Protein AF-A0A327SVP7-F1 (afdb_monomer_lite)

pLDDT: mean 95.84, std 5.62, range [55.97, 98.81]

Organism: NCBI:txid188932

Foldseek 3Di:
DPPPDADAQALLLVQLLVCVVVVDDPVNVVVCVVVVVVVCVVVVHDSVVVNVVSVPHHQWDADPAEIEGAQAAAPDDPQRDSPDCCHRRHNPDDHAAPNHQYEYENDAPCAQDWDADPRNNYIYQRVPLQPFNWHWDFDADSNRHTDDIDTDTRDPVSNPD

Radius of gyration: 16.44 Å; chains: 1; bounding box: 41×34×42 Å

Secondary structure (DSSP, 8-state):
--TT--PPP-HHHHHHHHHHHHS--HHHIIIIIHHHHHHHHHTT--HHHHHHHHHT--SEEE-SSEEEESS--BS-SSTT-TT-TTSTTT--SPBPP-SSEEEE-SS---SSS-EEETTTTEEE----GGGTS-EEEEEE-TTS-EEEEEEEPPPGGGG--

InterPro domains:
  IPR004843 Calcineurin-like, phosphoesterase domain [PF00149] (4-119)
  IPR029052 Metallo-dependent phosphatase-like [G3DSA:3.60.21.10] (1-158)
  IPR029052 Metallo-dependent phosphatase-like [SSF56300] (5-140)

Sequence (161 aa):
MYENTIFLKGNHEAEMITYMLSGHNKYWTDQGGYQTLENFKSNQSDLNKAVGWLQDMPLTFGNKSIMVTHAGISATEAPFEESNFDGVLWNRLPLKNIDKIQIHGHTPLKARKPEFNEDSQSWNIDTGAAYGYGLTALRLSASGKLIEIVHIETDQRDLQL

Structure (mmCIF, N/CA/C/O backbone):
data_AF-A0A327SVP7-F1
#
_entry.id   AF-A0A327SVP7-F1
#
loop_
_atom_site.group_PDB
_atom_site.id
_atom_site.type_symbol
_atom_site.label_atom_id
_atom_site.label_alt_id
_atom_site.label_comp_id
_atom_site.label_asym_id
_atom_site.label_entity_id
_atom_site.label_seq_id
_atom_site.pdbx_PDB_ins_code
_atom_site.Cartn_x
_atom_site.Cartn_y
_atom_site.Cartn_z
_atom_site.occupancy
_atom_site.B_iso_or_equiv
_atom_site.auth_seq_id
_atom_site.auth_comp_id
_atom_site.auth_asym_id
_atom_site.auth_atom_id
_atom_site.pdbx_PDB_model_num
ATOM 1 N N . MET A 1 1 ? -1.126 -20.084 -6.160 1.00 55.97 1 MET A N 1
ATOM 2 C CA . MET A 1 1 ? -1.931 -19.178 -5.317 1.00 55.97 1 MET A CA 1
ATOM 3 C C . MET A 1 1 ? -1.781 -19.640 -3.886 1.00 55.97 1 MET A C 1
ATOM 5 O O . MET A 1 1 ? -1.866 -20.840 -3.658 1.00 55.97 1 MET A O 1
ATOM 9 N N . TYR A 1 2 ? -1.489 -18.731 -2.961 1.00 71.50 2 TYR A N 1
ATOM 10 C CA . TYR A 1 2 ? -1.448 -19.061 -1.540 1.00 71.50 2 TYR A CA 1
ATOM 11 C C . TYR A 1 2 ? -2.886 -19.043 -1.022 1.00 71.50 2 TYR A C 1
ATOM 13 O O . TYR A 1 2 ? -3.565 -18.021 -1.148 1.00 71.50 2 TYR A O 1
ATOM 21 N N . GLU A 1 3 ? -3.376 -20.175 -0.512 1.00 82.44 3 GLU A N 1
ATOM 22 C CA . GLU A 1 3 ? -4.706 -20.235 0.099 1.00 82.44 3 GLU A CA 1
ATOM 23 C C . GLU A 1 3 ? -4.809 -19.151 1.182 1.00 82.44 3 GLU A C 1
ATOM 25 O O . GLU A 1 3 ? -3.893 -18.971 1.984 1.00 82.44 3 GLU A O 1
ATOM 30 N N . ASN A 1 4 ? -5.911 -18.397 1.183 1.00 90.00 4 ASN A N 1
ATOM 31 C CA . ASN A 1 4 ? -6.173 -17.301 2.127 1.00 90.00 4 ASN A CA 1
ATOM 32 C C . ASN A 1 4 ? -5.255 -16.068 2.008 1.00 90.00 4 ASN A C 1
ATOM 34 O O . ASN A 1 4 ? -5.128 -15.313 2.969 1.00 90.00 4 ASN A O 1
ATOM 38 N N . THR A 1 5 ? -4.645 -15.826 0.843 1.00 94.75 5 THR A N 1
ATOM 39 C CA . THR A 1 5 ? -3.871 -14.600 0.583 1.00 94.75 5 THR A CA 1
ATOM 40 C C . THR A 1 5 ? -4.461 -13.808 -0.577 1.00 94.75 5 THR A C 1
ATOM 42 O O . THR A 1 5 ? -4.724 -14.364 -1.642 1.00 94.75 5 THR A O 1
ATOM 45 N N . ILE A 1 6 ? -4.618 -12.498 -0.383 1.00 95.62 6 ILE A N 1
ATOM 46 C CA . ILE A 1 6 ? -5.002 -11.547 -1.428 1.00 95.62 6 ILE A CA 1
ATOM 47 C C . ILE A 1 6 ? -3.878 -10.526 -1.575 1.00 95.62 6 ILE A C 1
ATOM 49 O O . ILE A 1 6 ? -3.459 -9.921 -0.591 1.00 95.62 6 ILE A O 1
ATOM 53 N N . PHE A 1 7 ? -3.408 -10.338 -2.806 1.00 97.38 7 PHE A N 1
ATOM 54 C CA . PHE A 1 7 ? -2.456 -9.291 -3.163 1.00 97.38 7 PHE A CA 1
ATOM 55 C C . PHE A 1 7 ? -3.243 -8.145 -3.795 1.00 97.38 7 PHE A C 1
ATOM 57 O O . PHE A 1 7 ? -4.013 -8.384 -4.724 1.00 97.38 7 PHE A O 1
ATOM 64 N N . LEU A 1 8 ? -3.074 -6.924 -3.290 1.00 98.19 8 LEU A N 1
ATOM 65 C CA . LEU A 1 8 ? -3.722 -5.742 -3.858 1.00 98.19 8 LEU A CA 1
ATOM 66 C C . LEU A 1 8 ? -2.809 -5.065 -4.867 1.00 98.19 8 LEU A C 1
ATOM 68 O O . LEU A 1 8 ? -1.610 -4.950 -4.622 1.00 98.19 8 LEU A O 1
ATOM 72 N N . LYS A 1 9 ? -3.383 -4.605 -5.979 1.00 98.50 9 LYS A N 1
ATOM 73 C CA . LYS A 1 9 ? -2.668 -3.801 -6.972 1.00 98.50 9 LYS A CA 1
ATOM 74 C C . LYS A 1 9 ? -2.292 -2.454 -6.350 1.00 98.50 9 LYS A C 1
ATOM 76 O O . LYS A 1 9 ? -3.170 -1.746 -5.855 1.00 98.50 9 LYS A O 1
ATOM 81 N N . GLY A 1 10 ? -1.004 -2.115 -6.368 1.00 98.44 10 GLY A N 1
ATOM 82 C CA . GLY A 1 10 ? -0.495 -0.791 -6.032 1.00 98.44 10 GLY A CA 1
ATOM 83 C C . GLY A 1 10 ? -0.190 0.040 -7.277 1.00 98.44 10 GLY A C 1
ATOM 84 O O . GLY A 1 10 ? -0.317 -0.421 -8.415 1.00 98.44 10 GLY A O 1
ATOM 85 N N . ASN A 1 11 ? 0.223 1.294 -7.075 1.00 98.38 11 ASN A N 1
ATOM 86 C CA . ASN A 1 11 ? 0.602 2.160 -8.192 1.00 98.38 11 ASN A CA 1
ATOM 87 C C . ASN A 1 11 ? 1.825 1.638 -8.959 1.00 98.38 11 ASN A C 1
ATOM 89 O O . ASN A 1 11 ? 1.848 1.749 -10.178 1.00 98.38 11 ASN A O 1
ATOM 93 N N . HIS A 1 12 ? 2.807 1.030 -8.285 1.00 97.75 12 HIS A N 1
ATOM 94 C CA . HIS A 1 12 ? 3.993 0.489 -8.958 1.00 97.75 12 HIS A CA 1
ATOM 95 C C . HIS A 1 12 ? 3.648 -0.686 -9.885 1.00 97.75 12 HIS A C 1
ATOM 97 O O . HIS A 1 12 ? 4.214 -0.784 -10.975 1.00 97.75 12 HIS A O 1
ATOM 103 N N . GLU A 1 13 ? 2.683 -1.535 -9.514 1.00 98.12 13 GLU A N 1
ATOM 104 C CA . GLU A 1 13 ? 2.161 -2.584 -10.396 1.00 98.12 13 GLU A CA 1
ATOM 105 C C . GLU A 1 13 ? 1.422 -1.984 -11.600 1.00 98.12 13 GLU A C 1
ATOM 107 O O . GLU A 1 13 ? 1.664 -2.394 -12.736 1.00 98.12 13 GLU A O 1
ATOM 112 N N . ALA A 1 14 ? 0.561 -0.984 -11.382 1.00 98.00 14 ALA A N 1
ATOM 113 C CA . ALA A 1 14 ? -0.155 -0.295 -12.461 1.00 98.00 14 ALA A CA 1
ATOM 114 C C . ALA A 1 14 ? 0.806 0.395 -13.451 1.00 98.00 14 ALA A C 1
ATOM 116 O O . ALA A 1 14 ? 0.635 0.333 -14.675 1.00 98.00 14 ALA A O 1
ATOM 117 N N . GLU A 1 15 ? 1.866 1.009 -12.932 1.00 97.75 15 GLU A N 1
ATOM 118 C CA . GLU A 1 15 ? 2.923 1.628 -13.722 1.00 97.75 15 GLU A CA 1
ATOM 119 C C . GLU A 1 15 ? 3.743 0.613 -14.521 1.00 97.75 15 GLU A C 1
ATOM 121 O O . GLU A 1 15 ? 4.018 0.859 -15.699 1.00 97.75 15 GLU A O 1
ATOM 126 N N . MET A 1 16 ? 4.082 -0.531 -13.918 1.00 97.69 16 MET A N 1
ATOM 127 C CA . MET A 1 16 ? 4.764 -1.641 -14.587 1.00 97.69 16 MET A CA 1
ATOM 128 C C . MET A 1 16 ? 3.922 -2.205 -15.734 1.00 97.69 16 MET A C 1
ATOM 130 O O . MET A 1 16 ? 4.436 -2.400 -16.835 1.00 97.69 16 MET A O 1
ATOM 134 N N . ILE A 1 17 ? 2.622 -2.428 -15.511 1.00 97.44 17 ILE A N 1
ATOM 135 C CA . ILE A 1 17 ? 1.684 -2.860 -16.558 1.00 97.44 17 ILE A CA 1
ATOM 136 C C . ILE A 1 17 ? 1.692 -1.844 -17.706 1.00 97.44 17 ILE A C 1
ATOM 138 O O . ILE A 1 17 ? 1.842 -2.217 -18.869 1.00 97.44 17 ILE A O 1
ATOM 142 N N . THR A 1 18 ? 1.601 -0.552 -17.383 1.00 96.81 18 THR A N 1
ATOM 143 C CA . THR A 1 18 ? 1.630 0.526 -18.381 1.00 96.81 18 THR A CA 1
ATOM 144 C C . THR A 1 18 ? 2.934 0.524 -19.175 1.00 96.81 18 THR A C 1
ATOM 146 O O . THR A 1 18 ? 2.897 0.595 -20.405 1.00 96.81 18 THR A O 1
ATOM 149 N N . TYR A 1 19 ? 4.084 0.401 -18.504 1.00 97.25 19 TYR A N 1
ATOM 150 C CA . TYR A 1 19 ? 5.393 0.308 -19.151 1.00 97.25 19 TYR A CA 1
ATOM 151 C C . TYR A 1 19 ? 5.444 -0.863 -20.137 1.00 97.25 19 TYR A C 1
ATOM 153 O O . TYR A 1 19 ? 5.876 -0.698 -21.274 1.00 97.25 19 TYR A O 1
ATOM 161 N N . MET A 1 20 ? 4.953 -2.030 -19.724 1.00 95.62 20 MET A N 1
ATOM 162 C CA . MET A 1 20 ? 4.999 -3.251 -20.527 1.00 95.62 20 MET A CA 1
ATOM 163 C C . MET A 1 20 ? 4.061 -3.217 -21.737 1.00 95.62 20 MET A C 1
ATOM 165 O O . MET A 1 20 ? 4.383 -3.801 -22.768 1.00 95.62 20 MET A O 1
ATOM 169 N N . LEU A 1 21 ? 2.933 -2.508 -21.646 1.00 93.81 21 LEU A N 1
ATOM 170 C CA . LEU A 1 21 ? 1.991 -2.350 -22.760 1.00 93.81 21 LEU A CA 1
ATOM 171 C C . LEU A 1 21 ? 2.398 -1.247 -23.745 1.00 93.81 21 LEU A C 1
ATOM 173 O O . LEU A 1 21 ? 2.183 -1.385 -24.947 1.00 93.81 21 LEU A O 1
ATOM 177 N N . SER A 1 22 ? 2.957 -0.143 -23.247 1.00 94.12 22 SER A N 1
ATOM 178 C CA . SER A 1 22 ? 3.267 1.048 -24.055 1.00 94.12 22 SER A CA 1
ATOM 179 C C . SER A 1 22 ? 4.732 1.146 -24.490 1.00 94.12 22 SER A C 1
ATOM 181 O O . SER A 1 22 ? 5.061 1.942 -25.367 1.00 94.12 22 SER A O 1
ATOM 183 N N . GLY A 1 23 ? 5.622 0.370 -23.868 1.00 92.88 23 GLY A N 1
ATOM 184 C CA . GLY A 1 23 ? 7.072 0.453 -24.045 1.00 92.88 23 GLY A CA 1
ATOM 185 C C . GLY A 1 23 ? 7.732 1.640 -23.332 1.00 92.88 23 GLY A C 1
ATOM 186 O O . GLY A 1 23 ? 8.951 1.791 -23.423 1.00 92.88 23 GLY A O 1
ATOM 187 N N . HIS A 1 24 ? 6.970 2.495 -22.635 1.00 92.00 24 HIS A N 1
ATOM 188 C CA . HIS A 1 24 ? 7.518 3.658 -21.940 1.00 92.00 24 HIS A CA 1
ATOM 189 C C . HIS A 1 24 ? 6.689 4.087 -20.722 1.00 92.00 24 HIS A C 1
ATOM 191 O O . HIS A 1 24 ? 5.496 4.344 -20.813 1.00 92.00 24 HIS A O 1
ATOM 197 N N . ASN A 1 25 ? 7.360 4.278 -19.587 1.00 93.94 25 ASN A N 1
ATOM 198 C CA . ASN A 1 25 ? 6.826 4.978 -18.422 1.00 93.94 25 ASN A CA 1
ATOM 199 C C . ASN A 1 25 ? 8.004 5.524 -17.607 1.00 93.94 25 ASN A C 1
ATOM 201 O O . ASN A 1 25 ? 8.654 4.778 -16.873 1.00 93.94 25 ASN A O 1
ATOM 205 N N . LYS A 1 26 ? 8.306 6.818 -17.767 1.00 92.69 26 LYS A N 1
ATOM 206 C CA . LYS A 1 26 ? 9.460 7.431 -17.100 1.00 92.69 26 LYS A CA 1
ATOM 207 C C . LYS A 1 26 ? 9.333 7.408 -15.572 1.00 92.69 26 LYS A C 1
ATOM 209 O O . LYS A 1 26 ? 10.321 7.123 -14.898 1.00 92.69 26 LYS A O 1
ATOM 214 N N . TYR A 1 27 ? 8.136 7.674 -15.044 1.00 92.06 27 TYR A N 1
ATOM 215 C CA . TYR A 1 27 ? 7.883 7.684 -13.600 1.00 92.06 27 TYR A CA 1
ATOM 216 C C . TYR A 1 27 ? 8.230 6.338 -12.976 1.00 92.06 27 TYR A C 1
ATOM 218 O O . TYR A 1 27 ? 8.998 6.287 -12.018 1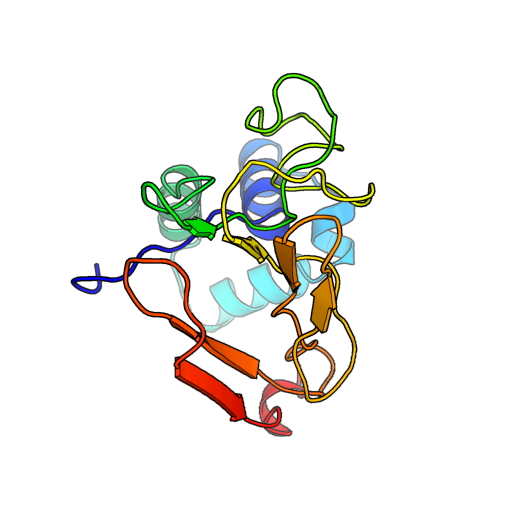.00 92.06 27 TYR A O 1
ATOM 226 N N . TRP A 1 28 ? 7.780 5.255 -13.608 1.00 96.50 28 TRP A N 1
ATOM 227 C CA . TRP A 1 28 ? 8.097 3.905 -13.168 1.00 96.50 28 TRP A CA 1
ATOM 228 C C . TRP A 1 28 ? 9.599 3.624 -13.168 1.00 96.50 28 TRP A C 1
ATOM 230 O O . TRP A 1 28 ? 10.165 3.139 -12.187 1.00 96.50 28 TRP A O 1
ATOM 240 N N . THR A 1 29 ? 10.275 3.947 -14.275 1.00 94.69 29 THR A N 1
ATOM 241 C CA . THR A 1 29 ? 11.706 3.663 -14.416 1.00 94.69 29 THR A CA 1
ATOM 242 C C . THR A 1 29 ? 12.561 4.450 -13.425 1.00 94.69 29 THR A C 1
ATOM 244 O O . THR A 1 29 ? 13.530 3.899 -12.907 1.00 94.69 29 THR A O 1
ATOM 247 N N . ASP A 1 30 ? 12.179 5.695 -13.119 1.00 93.06 30 ASP A N 1
ATOM 248 C CA . ASP A 1 30 ? 12.860 6.538 -12.128 1.00 93.06 30 ASP A CA 1
ATOM 249 C C . ASP A 1 30 ? 12.645 6.032 -10.687 1.00 93.06 30 ASP A C 1
ATOM 251 O O . ASP A 1 30 ? 13.446 6.330 -9.804 1.00 93.06 30 ASP A O 1
ATOM 255 N N . GLN A 1 31 ? 11.580 5.263 -10.439 1.00 91.81 31 GLN A N 1
ATOM 256 C CA . GLN A 1 31 ? 11.204 4.745 -9.119 1.00 91.81 31 GLN A CA 1
ATOM 257 C C . GLN A 1 31 ? 11.518 3.248 -8.946 1.00 91.81 31 GLN A C 1
ATOM 259 O O . GLN A 1 31 ? 10.792 2.520 -8.273 1.00 91.81 31 GLN A O 1
ATOM 264 N N . GLY A 1 32 ? 12.610 2.772 -9.550 1.00 92.75 32 GLY A N 1
ATOM 265 C CA . GLY A 1 32 ? 13.087 1.391 -9.385 1.00 92.75 32 GLY A CA 1
ATOM 266 C C . GLY A 1 32 ? 12.616 0.405 -10.459 1.00 92.75 32 GLY A C 1
ATOM 267 O O . GLY A 1 32 ? 12.929 -0.786 -10.382 1.00 92.75 32 GLY A O 1
ATOM 268 N N . GLY A 1 33 ? 11.925 0.872 -11.504 1.00 95.62 33 GLY A N 1
ATOM 269 C CA . GLY A 1 33 ? 11.514 0.028 -12.629 1.00 95.62 33 GLY A CA 1
ATOM 270 C C . GLY A 1 33 ? 12.693 -0.645 -13.346 1.00 95.62 33 GLY A C 1
ATOM 271 O O . GLY A 1 33 ? 12.626 -1.835 -13.644 1.00 95.62 33 GLY A O 1
ATOM 272 N N . TYR A 1 34 ? 13.818 0.056 -13.551 1.00 94.94 34 TYR A N 1
ATOM 273 C CA . TYR A 1 34 ? 15.009 -0.555 -14.169 1.00 94.94 34 TYR A CA 1
ATOM 274 C C . TYR A 1 34 ? 15.590 -1.698 -13.335 1.00 94.94 34 TYR A C 1
ATOM 276 O O . TYR A 1 34 ? 15.887 -2.759 -13.880 1.00 94.94 34 TYR A O 1
ATOM 284 N N . GLN A 1 35 ? 15.681 -1.509 -12.017 1.00 93.75 35 GLN A N 1
ATOM 285 C CA . GLN A 1 35 ? 16.135 -2.550 -11.099 1.00 93.75 35 GLN A CA 1
ATOM 286 C C . GLN A 1 35 ? 15.188 -3.755 -11.117 1.00 93.75 35 GLN A C 1
ATOM 288 O O . GLN A 1 35 ? 15.629 -4.901 -11.120 1.00 93.75 35 GLN A O 1
ATOM 293 N N . THR A 1 36 ? 13.878 -3.507 -11.199 1.00 95.50 36 THR A N 1
ATOM 294 C CA . THR A 1 36 ? 12.876 -4.569 -11.349 1.00 95.50 36 THR A CA 1
ATOM 295 C C . THR A 1 36 ? 13.147 -5.391 -12.611 1.00 95.50 36 THR A C 1
ATOM 297 O O . THR A 1 36 ? 13.252 -6.613 -12.532 1.00 95.50 36 THR A O 1
ATOM 300 N N . LEU A 1 37 ? 13.341 -4.744 -13.766 1.00 95.38 37 LEU A N 1
ATOM 301 C CA . LEU A 1 37 ? 13.649 -5.432 -15.027 1.00 95.38 37 LEU A CA 1
ATOM 302 C C . LEU A 1 37 ? 14.956 -6.236 -14.957 1.00 95.38 37 LEU A C 1
ATOM 304 O O . LEU A 1 37 ? 15.009 -7.373 -15.433 1.00 95.38 37 LEU A O 1
ATOM 308 N N . GLU A 1 38 ? 15.999 -5.668 -14.353 1.00 95.25 38 GLU A N 1
ATOM 309 C CA . GLU A 1 38 ? 17.273 -6.354 -14.146 1.00 95.25 38 GLU A CA 1
ATOM 310 C C . GLU A 1 38 ? 17.105 -7.595 -13.264 1.00 95.25 38 GLU A C 1
ATOM 312 O O . GLU A 1 38 ? 17.574 -8.673 -13.630 1.00 95.25 38 GLU A O 1
ATOM 317 N N . ASN A 1 39 ? 16.348 -7.492 -12.170 1.00 94.12 39 ASN A N 1
ATOM 318 C CA . ASN A 1 39 ? 16.053 -8.618 -11.289 1.00 94.12 39 ASN A CA 1
ATOM 319 C C . ASN A 1 39 ? 15.287 -9.734 -12.009 1.00 94.12 39 ASN A C 1
ATOM 321 O O . ASN A 1 39 ? 15.618 -10.907 -11.832 1.00 94.12 39 ASN A O 1
ATOM 325 N N . PHE A 1 40 ? 14.305 -9.406 -12.854 1.00 96.31 40 PHE A N 1
ATOM 326 C CA . PHE A 1 40 ? 13.619 -10.407 -13.678 1.00 96.31 40 PHE A CA 1
ATOM 327 C C . PHE A 1 40 ? 14.591 -11.130 -14.615 1.00 96.31 40 PHE A C 1
ATOM 329 O O . PHE A 1 40 ? 14.570 -12.360 -14.695 1.00 96.31 40 PHE A O 1
ATOM 336 N N . LYS A 1 41 ? 15.478 -10.381 -15.279 1.00 96.00 41 LYS A N 1
ATOM 337 C CA . LYS A 1 41 ? 16.489 -10.937 -16.184 1.00 96.00 41 LYS A CA 1
ATOM 338 C C . LYS A 1 41 ? 17.478 -11.844 -15.447 1.00 96.00 41 LYS A C 1
ATOM 340 O O . LYS A 1 41 ? 17.698 -12.972 -15.882 1.00 96.00 41 LYS A O 1
ATOM 345 N N . SER A 1 42 ? 18.049 -11.374 -14.340 1.00 96.06 42 SER A N 1
ATOM 346 C CA . SER A 1 42 ? 19.054 -12.102 -13.554 1.00 96.06 42 SER A CA 1
ATOM 347 C C . SER A 1 42 ? 18.493 -13.384 -12.938 1.00 96.06 42 SER A C 1
ATOM 349 O O . SER A 1 42 ? 19.184 -14.400 -12.902 1.00 96.06 42 SER A O 1
ATOM 351 N N . ASN A 1 43 ? 17.221 -13.370 -12.529 1.00 95.94 43 ASN A N 1
ATOM 352 C CA . ASN A 1 43 ? 16.531 -14.548 -11.998 1.00 95.94 43 ASN A CA 1
ATOM 353 C C . ASN A 1 43 ? 15.897 -15.443 -13.078 1.00 95.94 43 ASN A C 1
ATOM 355 O O . ASN A 1 43 ? 15.303 -16.462 -12.738 1.00 95.94 43 ASN A O 1
ATOM 359 N N . GLN A 1 44 ? 16.013 -15.089 -14.366 1.00 96.44 44 GLN A N 1
ATOM 360 C CA . GLN A 1 44 ? 15.370 -15.799 -15.485 1.00 96.44 44 GLN A CA 1
ATOM 361 C C . GLN A 1 44 ? 13.849 -15.964 -15.291 1.00 96.44 44 GLN A C 1
ATOM 363 O O . GLN A 1 44 ? 13.250 -16.966 -15.685 1.00 96.44 44 GLN A O 1
ATOM 368 N N . SER A 1 45 ? 13.222 -14.965 -14.669 1.00 96.06 45 SER A N 1
ATOM 369 C CA . SER A 1 45 ? 11.790 -14.938 -14.384 1.00 96.06 45 SER A CA 1
ATOM 370 C C . SER A 1 45 ? 10.997 -14.461 -15.601 1.00 96.06 45 SER A C 1
ATOM 372 O O . SER A 1 45 ? 11.405 -13.538 -16.307 1.00 96.06 45 SER A O 1
ATOM 374 N N . ASP A 1 46 ? 9.823 -15.052 -15.827 1.00 96.06 46 ASP A N 1
ATOM 375 C CA . ASP A 1 46 ? 8.933 -14.661 -16.925 1.00 96.06 46 ASP A CA 1
ATOM 376 C C . ASP A 1 46 ? 8.186 -13.362 -16.590 1.00 96.06 46 ASP A C 1
ATOM 378 O O . ASP A 1 46 ? 7.209 -13.343 -15.833 1.00 96.06 46 ASP A O 1
ATOM 382 N N . LEU A 1 47 ? 8.669 -12.271 -17.180 1.00 94.88 47 LEU A N 1
ATOM 383 C CA . LEU A 1 47 ? 8.116 -10.934 -17.014 1.00 94.88 47 LEU A CA 1
ATOM 384 C C . LEU A 1 47 ? 6.676 -10.823 -17.537 1.00 94.88 47 LEU A C 1
ATOM 386 O O . LEU A 1 47 ? 5.843 -10.198 -16.887 1.00 94.88 47 LEU A O 1
ATOM 390 N N . ASN A 1 48 ? 6.350 -11.460 -18.665 1.00 94.88 48 ASN A N 1
ATOM 391 C CA . ASN A 1 48 ? 5.006 -11.392 -19.247 1.00 94.88 48 ASN A CA 1
ATOM 392 C C . ASN A 1 48 ? 3.995 -12.141 -18.379 1.00 94.88 48 ASN A C 1
ATOM 394 O O . ASN A 1 48 ? 2.887 -11.656 -18.150 1.00 94.88 48 ASN A O 1
ATOM 398 N N . LYS A 1 49 ? 4.393 -13.299 -17.842 1.00 96.06 49 LYS A N 1
ATOM 399 C CA . LYS A 1 49 ? 3.578 -14.040 -16.876 1.00 96.06 49 LYS A CA 1
ATOM 400 C C . LYS A 1 49 ? 3.326 -13.228 -15.606 1.00 96.06 49 LYS A C 1
ATOM 402 O O . LYS A 1 49 ? 2.207 -13.246 -15.098 1.00 96.06 49 LYS A O 1
ATOM 407 N N . ALA A 1 50 ? 4.341 -12.527 -15.100 1.00 95.69 50 ALA A N 1
ATOM 408 C CA . ALA A 1 50 ? 4.175 -11.649 -13.947 1.00 95.69 50 ALA A CA 1
ATOM 409 C C . ALA A 1 50 ? 3.192 -10.513 -14.251 1.00 95.69 50 ALA A C 1
ATOM 411 O O . ALA A 1 50 ? 2.238 -10.344 -13.503 1.00 95.69 50 ALA A O 1
ATOM 412 N N . VAL A 1 51 ? 3.353 -9.804 -15.374 1.00 96.38 51 VAL A N 1
ATOM 413 C CA . VAL A 1 51 ? 2.442 -8.720 -15.788 1.00 96.38 51 VAL A CA 1
ATOM 414 C C . VAL A 1 51 ? 1.001 -9.208 -15.903 1.00 96.38 51 VAL A C 1
ATOM 416 O O . VAL A 1 51 ? 0.111 -8.549 -15.375 1.00 96.38 51 VAL A O 1
ATOM 419 N N . GLY A 1 52 ? 0.769 -10.373 -16.517 1.00 96.88 52 GLY A N 1
ATOM 420 C CA . GLY A 1 52 ? -0.571 -10.961 -16.594 1.00 96.88 52 GLY A CA 1
ATOM 421 C C . GLY A 1 52 ? -1.189 -11.187 -15.212 1.00 96.88 52 GLY A C 1
ATOM 422 O O . GLY A 1 52 ? -2.341 -10.841 -14.984 1.00 96.88 52 GLY A O 1
ATOM 423 N N . TRP A 1 53 ? -0.401 -11.675 -14.250 1.00 96.06 53 TRP A N 1
ATOM 424 C CA . TRP A 1 53 ? -0.861 -11.828 -12.869 1.00 96.06 53 TRP A CA 1
ATOM 425 C C . TRP A 1 53 ? -1.139 -10.485 -12.174 1.00 96.06 53 TRP A C 1
ATOM 427 O O . TRP A 1 53 ? -2.132 -10.371 -11.459 1.00 96.06 53 TRP A O 1
ATOM 437 N N . LEU A 1 54 ? -0.311 -9.459 -12.408 1.00 97.06 54 LEU A N 1
ATOM 438 C CA . LEU A 1 54 ? -0.523 -8.113 -11.861 1.00 97.06 54 LEU A CA 1
ATOM 439 C C . LEU A 1 54 ? -1.812 -7.467 -12.390 1.00 97.06 54 LEU A C 1
ATOM 441 O O . LEU A 1 54 ? -2.486 -6.747 -11.654 1.00 97.06 54 LEU A O 1
ATOM 445 N N . GLN A 1 55 ? -2.169 -7.717 -13.654 1.00 96.38 55 GLN A N 1
ATOM 446 C CA . GLN A 1 55 ? -3.399 -7.193 -14.256 1.00 96.38 55 GLN A CA 1
ATOM 447 C C . GLN A 1 55 ? -4.654 -7.694 -13.531 1.00 96.38 55 GLN A C 1
ATOM 449 O O . GLN A 1 55 ? -5.584 -6.908 -13.337 1.00 96.38 55 GLN A O 1
ATOM 454 N N . ASP A 1 56 ? -4.630 -8.946 -13.067 1.00 95.62 56 ASP A N 1
ATOM 455 C CA . ASP A 1 56 ? -5.737 -9.610 -12.370 1.00 95.62 56 ASP A CA 1
ATOM 456 C C . ASP A 1 56 ? -5.848 -9.237 -10.877 1.00 95.62 56 ASP A C 1
ATOM 458 O O . ASP A 1 56 ? -6.793 -9.650 -10.198 1.00 95.62 56 ASP A O 1
ATOM 462 N N . MET A 1 57 ? -4.896 -8.472 -10.328 1.00 97.31 57 MET A N 1
ATOM 463 C CA . MET A 1 57 ? -4.911 -8.106 -8.911 1.00 97.31 57 MET A CA 1
ATOM 464 C C . MET A 1 57 ? -6.057 -7.130 -8.595 1.00 97.31 57 MET A C 1
ATOM 466 O O . MET A 1 57 ? -6.200 -6.103 -9.266 1.00 97.31 57 MET A O 1
ATOM 470 N N . PRO A 1 58 ? -6.861 -7.392 -7.547 1.00 97.94 58 PRO A N 1
ATOM 471 C CA . PRO A 1 58 ? -7.923 -6.483 -7.143 1.00 97.94 58 PRO A CA 1
ATOM 472 C C . PRO A 1 58 ? -7.358 -5.183 -6.557 1.00 97.94 58 PRO A C 1
ATOM 474 O O . PRO A 1 58 ? -6.297 -5.162 -5.935 1.00 97.94 58 PRO A O 1
ATOM 477 N N . LEU A 1 59 ? -8.119 -4.095 -6.683 1.00 98.62 59 LEU A N 1
A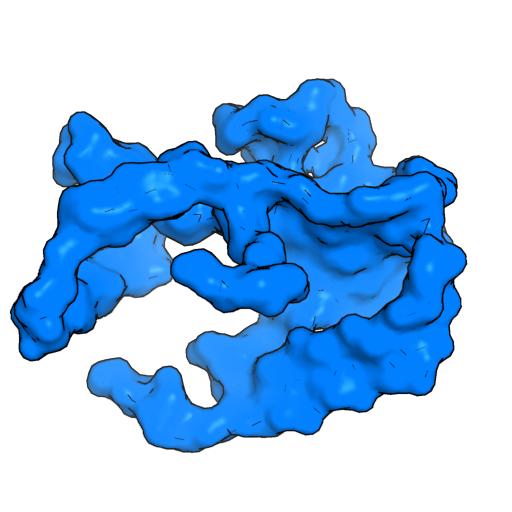TOM 478 C CA . LEU A 1 59 ? -7.792 -2.802 -6.063 1.00 98.62 59 LEU A CA 1
ATOM 479 C C . LEU A 1 59 ? -8.091 -2.760 -4.562 1.00 98.62 59 LEU A C 1
ATOM 481 O O . LEU A 1 59 ? -7.627 -1.873 -3.844 1.00 98.62 59 LEU A O 1
ATOM 485 N N . THR A 1 60 ? -8.924 -3.684 -4.084 1.00 98.44 60 THR A N 1
ATOM 486 C CA . THR A 1 60 ? -9.398 -3.674 -2.707 1.00 98.44 60 THR A CA 1
ATOM 487 C C . THR A 1 60 ? -9.735 -5.062 -2.186 1.00 98.44 60 THR A C 1
ATOM 489 O O . THR A 1 60 ? -10.069 -5.978 -2.938 1.00 98.44 60 THR A O 1
ATOM 492 N N . PHE A 1 61 ? -9.675 -5.196 -0.867 1.00 97.81 61 PHE A N 1
ATOM 493 C CA . PHE A 1 61 ? -10.162 -6.337 -0.113 1.00 97.81 61 PHE A CA 1
ATOM 494 C C . PHE A 1 61 ? -10.822 -5.834 1.170 1.00 97.81 61 PHE A C 1
ATOM 496 O O . PHE A 1 61 ? -10.430 -4.809 1.720 1.00 97.81 61 PHE A O 1
ATOM 503 N N . GLY A 1 62 ? -11.812 -6.548 1.693 1.00 96.75 62 GLY A N 1
ATOM 504 C CA . GLY A 1 62 ? -12.421 -6.150 2.952 1.00 96.75 62 GLY A CA 1
ATOM 505 C C . GLY A 1 62 ? -13.723 -6.863 3.252 1.00 96.75 62 GLY A C 1
ATOM 506 O O . GLY A 1 62 ? -14.108 -7.834 2.604 1.00 96.75 62 GLY A O 1
ATOM 507 N N . ASN A 1 63 ? -14.408 -6.359 4.271 1.00 97.44 63 ASN A N 1
ATOM 508 C CA . ASN A 1 63 ? -15.699 -6.859 4.715 1.00 97.44 63 ASN A CA 1
ATOM 509 C C . ASN A 1 63 ? -16.609 -5.685 5.138 1.00 97.44 63 ASN A C 1
ATOM 511 O O . ASN A 1 63 ? -16.457 -4.550 4.672 1.00 97.44 63 ASN A O 1
ATOM 515 N N . LYS A 1 64 ? -17.608 -5.948 5.988 1.00 97.75 64 LYS A N 1
ATOM 516 C CA . LYS A 1 64 ? -18.533 -4.915 6.480 1.00 97.75 64 LYS A CA 1
ATOM 517 C C . LYS A 1 64 ? -17.868 -3.877 7.393 1.00 97.75 64 LYS A C 1
ATOM 519 O O . LYS A 1 64 ? -18.353 -2.758 7.431 1.00 97.75 64 LYS A O 1
ATOM 524 N N . SER A 1 65 ? -16.785 -4.231 8.080 1.00 98.38 65 SER A N 1
ATOM 525 C CA . SER A 1 65 ? -16.106 -3.398 9.081 1.00 98.38 65 SER A CA 1
ATOM 526 C C . SER A 1 65 ? -14.708 -2.938 8.662 1.00 98.38 65 SER A C 1
ATOM 528 O O . SER A 1 65 ? -14.187 -1.999 9.253 1.00 98.38 65 SER A O 1
ATOM 530 N N . ILE A 1 66 ? -14.093 -3.592 7.674 1.00 98.56 66 ILE A N 1
ATOM 531 C CA . ILE A 1 66 ? -12.716 -3.332 7.232 1.00 98.56 66 ILE A CA 1
ATOM 532 C C . ILE A 1 66 ? -12.698 -3.061 5.731 1.00 98.56 66 ILE A C 1
ATOM 534 O O . ILE A 1 66 ? -13.393 -3.736 4.967 1.00 98.56 66 ILE A O 1
ATOM 538 N N . MET A 1 67 ? -11.868 -2.110 5.320 1.00 98.69 67 MET A N 1
ATOM 539 C CA . MET A 1 67 ? -11.537 -1.827 3.930 1.00 98.69 67 MET A CA 1
ATOM 540 C C . MET A 1 67 ? -10.019 -1.742 3.780 1.00 98.69 67 MET A C 1
ATOM 542 O O . MET A 1 67 ? -9.379 -0.984 4.499 1.00 98.69 67 MET A O 1
ATOM 546 N N . VAL A 1 68 ? -9.445 -2.500 2.853 1.00 98.81 68 VAL A N 1
ATOM 547 C CA . VAL A 1 68 ? -8.014 -2.475 2.540 1.00 98.81 68 VAL A CA 1
ATOM 548 C C . VAL A 1 68 ? -7.843 -1.982 1.112 1.00 98.81 68 VAL A C 1
ATOM 550 O O . VAL A 1 68 ? -8.467 -2.516 0.190 1.00 98.81 68 VAL A O 1
ATOM 553 N N . THR A 1 69 ? -7.018 -0.958 0.935 1.00 98.81 69 THR A N 1
ATOM 554 C CA . THR A 1 69 ? -6.633 -0.398 -0.366 1.00 98.81 69 THR A CA 1
ATOM 555 C C . THR A 1 69 ? -5.169 0.023 -0.320 1.00 98.81 69 THR A C 1
ATOM 557 O O . THR A 1 69 ? -4.586 0.115 0.756 1.00 98.81 69 THR A O 1
ATOM 560 N N . HIS A 1 70 ? -4.547 0.279 -1.470 1.00 98.81 70 HIS A N 1
ATOM 561 C CA . HIS A 1 70 ? -3.140 0.686 -1.490 1.00 98.81 70 HIS A CA 1
ATOM 562 C C . HIS A 1 70 ? -2.921 2.076 -0.870 1.00 98.81 70 HIS A C 1
ATOM 564 O O . HIS A 1 70 ? -2.111 2.214 0.043 1.00 98.81 70 HIS A O 1
ATOM 570 N N . ALA A 1 71 ? -3.681 3.088 -1.302 1.00 98.75 71 ALA A N 1
ATOM 571 C CA . ALA A 1 71 ? -3.489 4.497 -0.930 1.00 98.75 71 ALA A CA 1
ATOM 572 C C . ALA A 1 71 ? -4.617 5.113 -0.071 1.00 98.75 71 ALA A C 1
ATOM 574 O O . ALA A 1 71 ? -4.638 6.324 0.162 1.00 98.75 71 ALA A O 1
ATOM 575 N N . GLY A 1 72 ? -5.561 4.300 0.415 1.00 98.62 72 GLY A N 1
ATOM 576 C CA . GLY A 1 72 ? -6.732 4.778 1.163 1.00 98.62 72 GLY A CA 1
ATOM 577 C C . GLY A 1 72 ? -7.820 5.382 0.265 1.00 98.62 72 GLY A C 1
ATOM 578 O O . GLY A 1 72 ? -7.657 5.471 -0.951 1.00 98.62 72 GLY A O 1
ATOM 579 N N . ILE A 1 73 ? -8.969 5.745 0.848 1.00 98.75 73 ILE A N 1
ATOM 580 C CA . ILE A 1 73 ? -10.097 6.353 0.125 1.00 98.75 73 ILE A CA 1
ATOM 581 C C . ILE A 1 73 ? -10.284 7.810 0.569 1.00 98.75 73 ILE A C 1
ATOM 583 O O . ILE A 1 73 ? -10.582 8.102 1.729 1.00 98.75 73 ILE A O 1
ATOM 587 N N . SER A 1 74 ? -10.147 8.732 -0.381 1.00 98.00 74 SER A N 1
ATOM 588 C CA . SER A 1 74 ? -10.380 10.165 -0.186 1.00 98.00 74 SER A CA 1
ATOM 589 C C . SER A 1 74 ? -11.836 10.561 -0.474 1.00 98.00 74 SER A C 1
ATOM 591 O O . SER A 1 74 ? -12.718 9.727 -0.717 1.00 98.00 74 SER A O 1
ATOM 593 N N . ALA A 1 75 ? -12.106 11.866 -0.449 1.00 97.81 75 ALA A N 1
ATOM 594 C CA . ALA A 1 75 ? -13.384 12.440 -0.861 1.00 97.81 75 ALA A CA 1
ATOM 595 C C . ALA A 1 75 ? -13.595 12.492 -2.387 1.00 97.81 75 ALA A C 1
ATOM 597 O O . ALA A 1 75 ? -14.623 13.007 -2.812 1.00 97.81 75 ALA A O 1
ATOM 598 N N . THR A 1 76 ? -12.671 11.961 -3.195 1.00 97.88 76 THR A N 1
ATOM 599 C CA . THR A 1 76 ? -12.811 11.951 -4.657 1.00 97.88 76 THR A CA 1
ATOM 600 C C . THR A 1 76 ? -14.037 11.166 -5.132 1.00 97.88 76 THR A C 1
ATOM 602 O O . THR A 1 76 ? -14.492 10.210 -4.488 1.00 97.88 76 THR A O 1
ATOM 605 N N . GLU A 1 77 ? -14.530 11.553 -6.304 1.00 96.81 77 GLU A N 1
ATOM 606 C CA . GLU A 1 77 ? -15.514 10.786 -7.058 1.00 96.81 77 GLU A CA 1
ATOM 607 C C . GLU A 1 77 ? -14.838 9.588 -7.728 1.00 96.81 77 GLU A C 1
ATOM 609 O O . GLU A 1 77 ? -13.700 9.678 -8.176 1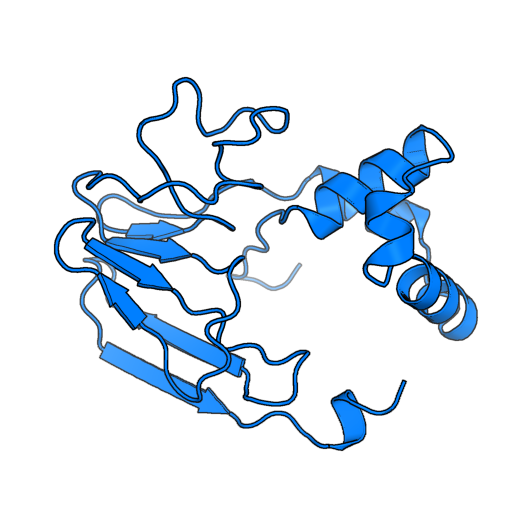.00 96.81 77 GLU A O 1
ATOM 614 N N . ALA A 1 78 ? -15.543 8.459 -7.810 1.00 97.50 78 ALA A N 1
ATOM 615 C CA . ALA A 1 78 ? -15.042 7.232 -8.438 1.00 97.50 78 ALA A CA 1
ATOM 616 C C . ALA A 1 78 ? -13.626 6.808 -7.953 1.00 97.50 78 ALA A C 1
ATOM 618 O O . ALA A 1 78 ? -12.689 6.686 -8.746 1.00 97.50 78 ALA A O 1
ATOM 619 N N . PRO A 1 79 ? -13.438 6.553 -6.641 1.00 98.00 79 PRO A N 1
ATOM 620 C CA . PRO A 1 79 ? -12.118 6.276 -6.061 1.00 98.00 79 PRO A CA 1
ATOM 621 C C . PRO A 1 79 ? -11.480 4.968 -6.553 1.00 98.00 79 PRO A C 1
ATOM 623 O O . PRO A 1 79 ? -10.291 4.760 -6.333 1.00 98.00 79 PRO A O 1
ATOM 626 N N . PHE A 1 80 ? -12.250 4.085 -7.192 1.00 98.25 80 PHE A N 1
ATOM 627 C CA . PHE A 1 80 ? -11.792 2.787 -7.696 1.00 98.25 80 PHE A CA 1
ATOM 628 C C . PHE A 1 80 ? -11.459 2.789 -9.195 1.00 98.25 80 PHE A C 1
ATOM 630 O O . PHE A 1 80 ? -11.130 1.741 -9.737 1.00 98.25 80 PHE A O 1
ATOM 637 N N . GLU A 1 81 ? -11.529 3.937 -9.868 1.00 98.12 81 GLU A N 1
ATOM 638 C CA . GLU A 1 81 ? -11.033 4.060 -11.240 1.00 98.12 81 GLU A CA 1
ATOM 639 C C . GLU A 1 81 ? -9.501 4.137 -11.221 1.00 98.12 81 GLU A C 1
ATOM 641 O O . GLU A 1 81 ? -8.933 5.033 -10.597 1.00 98.12 81 GLU A O 1
ATOM 646 N N . GLU A 1 82 ? -8.810 3.216 -11.902 1.00 97.50 82 GLU A N 1
ATOM 647 C CA . GLU A 1 82 ? -7.335 3.132 -11.858 1.00 97.50 82 GLU A CA 1
ATOM 648 C C . GLU A 1 82 ? -6.639 4.397 -12.392 1.00 97.50 82 GLU A C 1
ATOM 650 O O . GLU A 1 82 ? -5.521 4.717 -11.983 1.00 97.50 82 GLU A O 1
ATOM 655 N N . SER A 1 83 ? -7.311 5.142 -13.276 1.00 96.38 83 SER A N 1
ATOM 656 C CA . SER A 1 83 ? -6.834 6.416 -13.823 1.00 96.38 83 SER A CA 1
ATOM 657 C C . SER A 1 83 ? -7.064 7.620 -12.902 1.00 96.38 83 SER A C 1
ATOM 659 O O . SER A 1 83 ? -6.653 8.728 -13.242 1.00 96.38 83 SER A O 1
ATOM 661 N N . ASN A 1 84 ? -7.758 7.448 -11.773 1.00 98.12 84 ASN A N 1
ATOM 662 C CA . ASN A 1 84 ? -8.022 8.529 -10.831 1.00 98.12 84 ASN A CA 1
ATOM 663 C C . ASN A 1 84 ? -6.814 8.739 -9.904 1.00 98.12 84 ASN A C 1
ATOM 665 O O . ASN A 1 84 ? -6.536 7.912 -9.035 1.00 98.12 84 ASN A O 1
ATOM 669 N N . PHE A 1 85 ? -6.125 9.873 -10.055 1.00 97.56 85 PHE A N 1
ATOM 670 C CA . PHE A 1 85 ? -4.956 10.229 -9.238 1.00 97.56 85 PHE A CA 1
ATOM 671 C C . PHE A 1 85 ? -5.281 10.518 -7.764 1.00 97.56 85 PHE A C 1
ATOM 673 O O . PHE A 1 85 ? -4.400 10.416 -6.915 1.00 97.56 85 PHE A O 1
ATOM 680 N N . ASP A 1 86 ? -6.543 10.797 -7.443 1.00 98.38 86 ASP A N 1
ATOM 681 C CA . ASP A 1 86 ? -7.022 10.913 -6.061 1.00 98.38 86 ASP A CA 1
ATOM 682 C C . ASP A 1 86 ? -7.659 9.601 -5.560 1.00 98.38 86 ASP A C 1
ATOM 684 O O . ASP A 1 86 ? -8.221 9.547 -4.461 1.00 98.38 86 ASP A O 1
ATOM 688 N N . GLY A 1 87 ? -7.602 8.547 -6.383 1.00 98.56 87 GLY A N 1
ATOM 689 C CA . GLY A 1 87 ? -8.166 7.225 -6.138 1.00 98.56 87 GLY A CA 1
ATOM 690 C C . GLY A 1 87 ? -7.216 6.266 -5.420 1.00 98.56 87 GLY A C 1
ATOM 691 O O . GLY A 1 87 ? -6.078 6.586 -5.082 1.00 98.56 87 GLY A O 1
ATOM 692 N N . VAL A 1 88 ? -7.686 5.040 -5.200 1.00 98.69 88 VAL A N 1
ATOM 693 C CA . VAL A 1 88 ? -7.084 4.058 -4.280 1.00 98.69 88 VAL A CA 1
ATOM 694 C C . VAL A 1 88 ? -5.676 3.582 -4.638 1.00 98.69 88 VAL A C 1
ATOM 696 O O . VAL A 1 88 ? -5.030 2.960 -3.796 1.00 98.69 88 VAL A O 1
ATOM 699 N N . LEU A 1 89 ? -5.194 3.854 -5.852 1.00 98.50 89 LEU A N 1
ATOM 700 C CA . LEU A 1 89 ? -3.816 3.574 -6.261 1.00 98.50 89 LEU A CA 1
ATOM 701 C C . LEU A 1 89 ? -2.857 4.727 -5.937 1.00 98.50 89 LEU A C 1
ATOM 703 O O . LEU A 1 89 ? -1.691 4.483 -5.653 1.00 98.50 89 LEU A O 1
ATOM 707 N N . TRP A 1 90 ? -3.328 5.970 -5.977 1.00 98.44 90 TRP A N 1
ATOM 708 C CA . TRP A 1 90 ? -2.466 7.152 -6.111 1.00 98.44 90 TRP A CA 1
ATOM 709 C C . TRP A 1 90 ? -2.675 8.205 -5.029 1.00 98.44 90 TRP A C 1
ATOM 711 O O . TRP A 1 90 ? -1.864 9.122 -4.902 1.00 98.44 90 TRP A O 1
ATOM 721 N N . ASN A 1 91 ? -3.772 8.092 -4.282 1.00 98.44 91 ASN A N 1
ATOM 722 C CA . ASN A 1 91 ? -4.257 9.143 -3.414 1.00 98.44 91 ASN A CA 1
ATOM 723 C C . ASN A 1 91 ? -3.187 9.664 -2.439 1.00 98.44 91 ASN A C 1
ATOM 725 O O . ASN A 1 91 ? -2.577 8.913 -1.675 1.00 98.44 91 ASN A O 1
ATOM 729 N N . ARG A 1 92 ? -3.045 10.992 -2.409 1.00 97.62 92 ARG A N 1
ATOM 730 C CA . ARG A 1 92 ? -2.265 11.736 -1.405 1.00 97.62 92 ARG A CA 1
ATOM 731 C C . ARG A 1 92 ? -3.106 12.773 -0.649 1.00 97.62 92 ARG A C 1
ATOM 733 O O . ARG A 1 92 ? -2.559 13.526 0.153 1.00 97.62 92 ARG A O 1
ATOM 740 N N . LEU A 1 93 ? -4.415 12.835 -0.901 1.00 97.88 93 LEU A N 1
ATOM 741 C CA . LEU A 1 93 ? -5.339 13.705 -0.176 1.00 97.88 93 LEU A CA 1
ATOM 742 C C . LEU A 1 93 ? -5.732 13.081 1.174 1.00 97.88 93 LEU A C 1
ATOM 744 O O . LEU A 1 93 ? -5.626 11.859 1.338 1.00 97.88 93 LEU A O 1
ATOM 748 N N . PRO A 1 94 ? -6.241 13.887 2.128 1.00 98.12 94 PRO A N 1
ATOM 749 C CA . PRO A 1 94 ? -6.814 13.366 3.363 1.00 98.12 94 PRO A CA 1
ATOM 750 C C . PRO A 1 94 ? -7.873 12.291 3.097 1.00 98.12 94 PRO A C 1
ATOM 752 O O . PRO A 1 94 ? -8.741 12.443 2.230 1.00 98.12 94 PRO A O 1
ATOM 755 N N . LEU A 1 95 ? -7.803 11.203 3.863 1.00 98.62 95 LEU A N 1
ATOM 756 C CA . LEU A 1 95 ? -8.789 10.131 3.787 1.00 98.62 95 LEU A CA 1
ATOM 757 C C . LEU A 1 95 ? -10.102 10.585 4.418 1.00 98.62 95 LEU A C 1
ATOM 759 O O . LEU A 1 95 ? -10.108 11.285 5.430 1.00 98.62 95 LEU A O 1
ATOM 763 N N . LYS A 1 96 ? -11.225 10.161 3.838 1.00 98.25 96 LYS A N 1
ATOM 764 C CA . LYS A 1 96 ? -12.539 10.372 4.454 1.00 98.25 96 LYS A CA 1
ATOM 765 C C . LYS A 1 96 ? -12.866 9.210 5.378 1.00 98.25 96 LYS A C 1
ATOM 767 O O . LYS A 1 96 ? -12.433 8.089 5.130 1.00 98.25 96 LYS A O 1
ATOM 772 N N . ASN A 1 97 ? -13.681 9.448 6.399 1.00 98.19 97 ASN A N 1
ATOM 773 C CA . ASN A 1 97 ? -14.312 8.354 7.127 1.00 98.19 97 ASN A CA 1
ATOM 774 C C . ASN A 1 97 ? -15.343 7.668 6.214 1.00 98.19 97 ASN A C 1
ATOM 776 O O . ASN A 1 97 ? -16.164 8.343 5.593 1.00 98.19 97 ASN A O 1
ATOM 780 N N . ILE A 1 98 ? -15.273 6.342 6.104 1.00 98.06 98 ILE A N 1
ATOM 781 C CA . ILE A 1 98 ? -16.167 5.525 5.264 1.00 98.06 98 ILE A CA 1
ATOM 782 C C . ILE A 1 98 ? -17.015 4.548 6.092 1.00 98.06 98 ILE A C 1
ATOM 784 O O . ILE A 1 98 ? -17.459 3.523 5.571 1.00 98.06 98 ILE A O 1
ATOM 788 N N . ASP A 1 99 ? -17.153 4.816 7.394 1.00 97.75 99 ASP A N 1
ATOM 789 C CA . ASP A 1 99 ? -17.824 3.955 8.374 1.00 97.75 99 ASP A CA 1
ATOM 790 C C . ASP A 1 99 ? -17.211 2.542 8.473 1.00 97.75 99 ASP A C 1
ATOM 792 O O . ASP A 1 99 ? -17.878 1.557 8.801 1.00 97.75 99 ASP A O 1
ATOM 796 N N . LYS A 1 100 ? -15.908 2.437 8.180 1.00 98.44 100 LYS A N 1
ATOM 797 C CA . LYS A 1 100 ? -15.083 1.224 8.291 1.00 98.44 100 LYS A CA 1
ATOM 798 C C . LYS A 1 100 ? -13.674 1.585 8.738 1.00 98.44 100 LYS A C 1
ATOM 800 O O . LYS A 1 100 ? -13.208 2.689 8.472 1.00 98.44 100 LYS A O 1
ATOM 805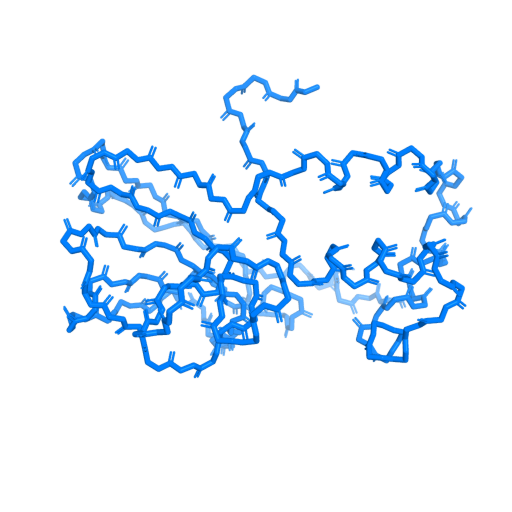 N N . ILE A 1 101 ? -12.969 0.610 9.309 1.00 98.62 101 ILE A N 1
ATOM 806 C CA . ILE A 1 101 ? -11.523 0.707 9.509 1.00 98.62 101 ILE A CA 1
ATOM 807 C C . ILE A 1 101 ? -10.831 0.566 8.154 1.00 98.62 101 ILE A C 1
ATOM 809 O O . ILE A 1 101 ? -10.898 -0.491 7.520 1.00 98.62 101 ILE A O 1
ATOM 813 N N . GLN A 1 102 ? -10.172 1.632 7.713 1.00 98.69 102 GLN A N 1
ATOM 814 C CA . GLN A 1 102 ? -9.365 1.635 6.497 1.00 98.69 102 GLN A CA 1
ATOM 815 C C . GLN A 1 102 ? -7.942 1.188 6.813 1.00 98.69 102 GLN A C 1
ATOM 817 O O . GLN A 1 102 ? -7.342 1.695 7.751 1.00 98.69 102 GLN A O 1
ATOM 822 N N . ILE A 1 103 ? -7.382 0.274 6.029 1.00 98.81 103 ILE A N 1
ATOM 823 C CA . ILE A 1 103 ? -5.971 -0.111 6.103 1.00 98.81 103 ILE A CA 1
ATOM 824 C C . ILE A 1 103 ? -5.332 0.229 4.764 1.00 98.81 103 ILE A C 1
ATOM 826 O O . ILE A 1 103 ? -5.828 -0.198 3.720 1.00 98.81 103 ILE A O 1
ATOM 830 N N . HIS A 1 104 ? -4.250 0.995 4.798 1.00 98.81 104 HIS A N 1
ATOM 831 C CA . HIS A 1 104 ? -3.549 1.426 3.599 1.00 98.81 104 HIS A CA 1
ATOM 832 C C . HIS A 1 104 ? -2.040 1.535 3.818 1.00 98.81 104 HIS A C 1
ATOM 834 O O . HIS A 1 104 ? -1.538 1.413 4.935 1.00 98.81 104 HIS A O 1
ATOM 840 N N . GLY A 1 105 ? -1.320 1.755 2.725 1.00 98.44 105 GLY A N 1
ATOM 841 C CA . GLY A 1 105 ? 0.101 2.066 2.706 1.00 98.44 105 GLY A CA 1
ATOM 842 C C . GLY A 1 105 ? 0.355 3.279 1.819 1.00 98.44 105 GLY A C 1
ATOM 843 O O . GLY A 1 105 ? -0.204 4.355 2.062 1.00 98.44 105 GLY A O 1
ATOM 844 N N . HIS A 1 106 ? 1.179 3.083 0.784 1.00 98.19 106 HIS A N 1
ATOM 845 C CA . HIS A 1 106 ? 1.522 4.034 -0.283 1.00 98.19 106 HIS A CA 1
ATOM 846 C C . HIS A 1 106 ? 2.355 5.250 0.143 1.00 98.19 106 HIS A C 1
ATOM 848 O O . HIS A 1 106 ? 3.178 5.738 -0.639 1.00 98.19 106 HIS A O 1
ATOM 854 N N . THR A 1 107 ? 2.136 5.786 1.346 1.00 96.75 107 THR A N 1
ATOM 855 C CA . THR A 1 107 ? 2.914 6.888 1.927 1.00 96.75 107 THR A CA 1
ATOM 856 C C . THR A 1 107 ? 3.816 6.350 3.031 1.00 96.75 107 THR A C 1
ATOM 858 O O . THR A 1 107 ? 3.335 6.188 4.154 1.00 96.75 107 THR A O 1
ATOM 861 N N . PRO A 1 108 ? 5.110 6.114 2.752 1.00 96.81 108 PRO A N 1
ATOM 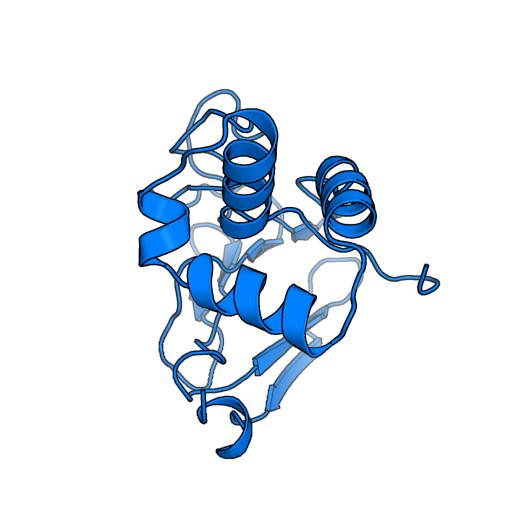862 C CA . PRO A 1 108 ? 6.033 5.603 3.750 1.00 96.81 108 PRO A CA 1
ATOM 863 C C . PRO A 1 108 ? 6.134 6.559 4.935 1.00 96.81 108 PRO A C 1
ATOM 865 O O . PRO A 1 108 ? 6.573 7.701 4.786 1.00 96.81 108 PRO A O 1
ATOM 868 N N . LEU A 1 109 ? 5.785 6.073 6.124 1.00 96.25 109 LEU A N 1
ATOM 869 C CA . LEU A 1 109 ? 5.892 6.822 7.377 1.00 96.25 109 LEU A CA 1
ATOM 870 C C . LEU A 1 109 ? 7.350 7.089 7.765 1.00 96.25 109 LEU A C 1
ATOM 872 O O . LEU A 1 109 ? 7.622 8.025 8.513 1.00 96.25 109 LEU A O 1
ATOM 876 N N . LYS A 1 110 ? 8.288 6.258 7.276 1.00 92.19 110 LYS A N 1
ATOM 877 C CA . LYS A 1 110 ? 9.710 6.291 7.664 1.00 92.19 110 LYS A CA 1
ATOM 878 C C . LYS A 1 110 ? 9.871 6.249 9.189 1.00 92.19 110 LYS A C 1
ATOM 880 O O . LYS A 1 110 ? 10.632 7.001 9.796 1.00 92.19 110 LYS A O 1
ATOM 885 N N . ALA A 1 111 ? 9.098 5.364 9.807 1.00 90.62 111 ALA A N 1
ATOM 886 C CA . ALA A 1 111 ? 9.001 5.183 11.244 1.00 90.62 111 ALA A CA 1
ATOM 887 C C . ALA A 1 111 ? 8.835 3.693 11.554 1.00 90.62 111 ALA A C 1
ATOM 889 O O . ALA A 1 111 ? 8.292 2.942 10.753 1.00 90.62 111 ALA A O 1
ATOM 890 N N . ARG A 1 112 ? 9.252 3.258 12.745 1.00 90.75 112 ARG A N 1
ATOM 891 C CA . ARG A 1 112 ? 9.177 1.845 13.174 1.00 90.75 112 ARG A CA 1
ATOM 892 C C . ARG A 1 112 ? 7.805 1.428 13.723 1.00 90.75 112 ARG A C 1
ATOM 894 O O . ARG A 1 112 ? 7.699 0.487 14.502 1.00 90.75 112 ARG A O 1
ATOM 901 N N . LYS A 1 113 ? 6.751 2.179 13.402 1.00 95.44 113 LYS A N 1
ATOM 902 C CA . LYS A 1 113 ? 5.384 1.908 13.862 1.00 95.44 113 LYS A CA 1
ATOM 903 C C . LYS A 1 113 ? 4.358 2.409 12.844 1.00 95.44 113 LYS A C 1
ATOM 905 O O . LYS A 1 113 ? 4.622 3.433 12.212 1.00 95.44 113 LYS A O 1
ATOM 910 N N . PRO A 1 114 ? 3.208 1.729 12.711 1.00 97.88 114 PRO A N 1
ATOM 911 C CA . PRO A 1 114 ? 2.104 2.229 11.906 1.00 97.88 114 PRO A CA 1
ATOM 912 C C . PRO A 1 114 ? 1.454 3.445 12.578 1.00 97.88 114 PRO A C 1
ATOM 914 O O . PRO A 1 114 ? 1.612 3.667 13.784 1.00 97.88 114 PRO A O 1
ATOM 917 N N . GLU A 1 115 ? 0.696 4.210 11.801 1.00 98.25 115 GLU A N 1
ATOM 918 C CA . GLU A 1 115 ? -0.024 5.397 12.270 1.00 98.25 115 GLU A CA 1
ATOM 919 C C . GLU A 1 115 ? -1.532 5.191 12.136 1.00 98.25 115 GLU A C 1
ATOM 921 O O . GLU A 1 115 ? -1.992 4.697 11.108 1.00 98.25 115 GLU A O 1
ATOM 926 N N . PHE A 1 116 ? -2.289 5.568 13.171 1.00 98.50 116 PHE A N 1
ATOM 927 C CA . PHE A 1 116 ? -3.749 5.586 13.146 1.00 98.50 116 PHE A CA 1
ATOM 928 C C . PHE A 1 116 ? -4.257 7.024 13.100 1.00 98.50 116 PHE A C 1
ATOM 930 O O . PHE A 1 116 ? -3.839 7.851 13.910 1.00 98.50 116 PHE A O 1
ATOM 937 N N . ASN A 1 117 ? -5.190 7.301 12.196 1.00 98.31 117 ASN A N 1
ATOM 938 C CA . ASN A 1 117 ? -5.900 8.567 12.099 1.00 98.31 117 ASN A CA 1
ATOM 939 C C . ASN A 1 117 ? -7.350 8.374 12.569 1.00 98.31 117 ASN A C 1
ATOM 941 O O . ASN A 1 117 ? -8.123 7.632 11.955 1.00 98.31 117 ASN A O 1
ATOM 945 N N . GLU A 1 118 ? -7.715 9.047 13.662 1.00 98.00 118 GLU A N 1
ATOM 946 C CA . GLU A 1 118 ? -9.033 8.914 14.290 1.00 98.00 118 GLU A CA 1
ATOM 947 C C . GLU A 1 118 ? -10.159 9.516 13.436 1.00 98.00 118 GLU A C 1
ATOM 949 O O . GLU A 1 118 ? -11.234 8.922 13.352 1.00 98.00 118 GLU A O 1
ATOM 954 N N . ASP A 1 119 ? -9.917 10.630 12.742 1.00 98.06 119 ASP A N 1
ATOM 955 C CA . ASP A 1 119 ? -10.950 11.316 11.953 1.00 98.06 119 ASP A CA 1
ATOM 956 C C . ASP A 1 119 ? -11.451 10.445 10.795 1.00 98.06 119 ASP A C 1
ATOM 958 O O . ASP A 1 119 ? -12.652 10.315 10.555 1.00 98.06 119 ASP A O 1
ATOM 962 N N . SER A 1 120 ? -10.519 9.801 10.096 1.00 98.25 120 SER A N 1
ATOM 963 C CA . SER A 1 120 ? -10.795 8.938 8.943 1.00 98.25 120 SER A CA 1
ATOM 964 C C . SER A 1 120 ? -10.950 7.456 9.296 1.00 98.25 120 SER A C 1
ATOM 966 O O . SER A 1 120 ? -11.276 6.656 8.414 1.00 98.25 120 SER A O 1
ATOM 968 N N . GLN A 1 121 ? -10.723 7.090 10.564 1.00 98.50 121 GLN A N 1
ATOM 969 C CA . GLN A 1 121 ? -10.680 5.706 11.046 1.00 98.50 121 GLN A CA 1
ATOM 970 C C . GLN A 1 121 ? -9.742 4.833 10.193 1.00 98.50 121 GLN A C 1
ATOM 972 O O . GLN A 1 121 ? -10.128 3.771 9.700 1.00 98.50 121 GLN A O 1
ATOM 977 N N . SER A 1 122 ? -8.507 5.294 9.984 1.00 98.69 122 SER A N 1
ATOM 978 C CA . SER A 1 122 ? -7.562 4.663 9.056 1.00 98.69 122 SER A CA 1
ATOM 979 C C . SER A 1 122 ? -6.208 4.338 9.682 1.00 98.69 122 SER A C 1
ATOM 981 O O . SER A 1 122 ? -5.704 5.082 10.517 1.00 98.69 122 SER A O 1
ATOM 983 N N . TRP A 1 123 ? -5.618 3.215 9.273 1.00 98.75 123 TRP A N 1
ATOM 984 C CA . TRP A 1 123 ? -4.252 2.813 9.586 1.00 98.75 123 TRP A CA 1
ATOM 985 C C . TRP A 1 123 ? -3.370 2.901 8.345 1.00 98.75 123 TRP A C 1
ATOM 987 O O . TRP A 1 123 ? -3.636 2.211 7.356 1.00 98.75 123 TRP A O 1
ATOM 997 N N . ASN A 1 124 ? -2.268 3.642 8.450 1.00 98.69 124 ASN A N 1
ATOM 998 C CA . ASN A 1 124 ? -1.147 3.538 7.525 1.00 98.69 124 ASN A CA 1
ATOM 999 C C . ASN A 1 124 ? -0.134 2.515 8.058 1.00 98.69 124 ASN A C 1
ATOM 1001 O O . ASN A 1 124 ? 0.431 2.701 9.141 1.00 98.69 124 ASN A O 1
ATOM 1005 N N . ILE A 1 125 ? 0.096 1.441 7.302 1.00 98.62 125 ILE A N 1
ATOM 1006 C CA . ILE A 1 125 ? 1.027 0.358 7.658 1.00 98.62 125 ILE A CA 1
ATOM 1007 C C . ILE A 1 125 ? 2.320 0.370 6.837 1.00 98.62 125 ILE A C 1
ATOM 1009 O O . ILE A 1 125 ? 3.191 -0.469 7.069 1.00 98.62 125 ILE A O 1
ATOM 1013 N N . ASP A 1 126 ? 2.473 1.308 5.900 1.00 98.50 126 ASP A N 1
ATOM 1014 C CA . ASP A 1 126 ? 3.720 1.484 5.162 1.00 98.50 126 ASP A CA 1
ATOM 1015 C C . ASP A 1 126 ? 4.754 2.173 6.056 1.00 98.50 126 ASP A C 1
ATOM 1017 O O . ASP A 1 126 ? 4.910 3.394 6.086 1.00 98.50 126 ASP A O 1
ATOM 1021 N N . THR A 1 127 ? 5.481 1.367 6.823 1.00 98.12 127 THR A N 1
ATOM 1022 C CA . THR A 1 127 ? 6.562 1.843 7.686 1.00 98.12 127 THR A CA 1
ATOM 1023 C C . THR A 1 127 ? 7.859 2.132 6.937 1.00 98.12 127 THR A C 1
ATOM 1025 O O . THR A 1 127 ? 8.813 2.599 7.552 1.00 98.12 127 THR A O 1
ATOM 1028 N N . GLY A 1 128 ? 7.908 1.939 5.614 1.00 96.88 128 GLY A N 1
ATOM 1029 C CA . GLY A 1 128 ? 9.091 2.216 4.804 1.00 96.88 128 GLY A CA 1
ATOM 1030 C C . GLY A 1 128 ? 10.152 1.119 4.870 1.00 96.88 128 GLY A C 1
ATOM 1031 O O . GLY A 1 128 ? 11.334 1.416 5.059 1.00 96.88 128 GLY A O 1
ATOM 1032 N N . ALA A 1 129 ? 9.749 -0.144 4.696 1.00 96.62 129 ALA A N 1
ATOM 1033 C CA . ALA A 1 129 ? 10.664 -1.290 4.664 1.00 96.62 129 ALA A CA 1
ATOM 1034 C C . ALA A 1 129 ? 11.787 -1.103 3.628 1.00 96.62 129 ALA A C 1
ATOM 1036 O O . ALA A 1 129 ? 12.959 -1.263 3.963 1.00 96.62 129 ALA A O 1
ATOM 1037 N N . ALA A 1 130 ? 11.443 -0.639 2.422 1.00 93.12 130 ALA A N 1
ATOM 1038 C CA . ALA A 1 130 ? 12.393 -0.348 1.343 1.00 93.12 130 ALA A CA 1
ATOM 1039 C C . ALA A 1 130 ? 13.403 0.775 1.671 1.00 93.12 130 ALA A C 1
ATOM 1041 O O . ALA A 1 130 ? 14.398 0.933 0.974 1.00 93.12 130 ALA A O 1
ATOM 1042 N N . TYR A 1 131 ? 13.166 1.552 2.734 1.00 93.38 131 TYR A N 1
ATOM 1043 C CA . TYR A 1 131 ? 14.053 2.625 3.199 1.00 93.38 131 TYR A CA 1
ATOM 1044 C C . TYR A 1 131 ? 14.810 2.264 4.486 1.00 93.38 131 TYR A C 1
ATOM 1046 O O . TYR A 1 131 ? 15.428 3.135 5.094 1.00 93.38 131 TYR A O 1
ATOM 1054 N N . GLY A 1 132 ? 14.745 1.006 4.929 1.00 94.69 132 GLY A N 1
ATOM 1055 C CA . GLY A 1 132 ? 15.510 0.518 6.078 1.00 94.69 132 GLY A CA 1
ATOM 1056 C C . GLY A 1 132 ? 14.832 0.671 7.440 1.00 94.69 132 GLY A C 1
ATOM 1057 O O . GLY A 1 132 ? 15.487 0.485 8.463 1.00 94.69 132 GLY A O 1
ATOM 1058 N N . TYR A 1 133 ? 13.544 1.023 7.485 1.00 95.75 133 TYR A N 1
ATOM 1059 C CA . TYR A 1 133 ? 12.829 1.212 8.752 1.00 95.75 133 TYR A CA 1
ATOM 1060 C C . TYR A 1 133 ? 12.224 -0.092 9.272 1.00 95.75 133 TYR A C 1
ATOM 1062 O O . TYR A 1 133 ? 12.517 -0.490 10.397 1.00 95.75 133 TYR A O 1
ATOM 1070 N N . GLY A 1 134 ? 11.406 -0.757 8.458 1.00 96.69 134 GLY A N 1
ATOM 1071 C CA . GLY A 1 134 ? 10.871 -2.082 8.759 1.00 96.69 134 GLY A CA 1
ATOM 1072 C C . GLY A 1 134 ? 9.546 -2.382 8.072 1.00 96.69 134 GLY A C 1
ATOM 1073 O O . GLY A 1 134 ? 8.895 -1.492 7.517 1.00 96.69 134 GLY A O 1
ATOM 1074 N N . LEU A 1 135 ? 9.152 -3.652 8.128 1.00 97.94 135 LEU A N 1
ATOM 1075 C CA . LEU A 1 135 ? 7.891 -4.184 7.627 1.00 97.94 135 LEU A CA 1
ATOM 1076 C C . LEU A 1 135 ? 6.889 -4.326 8.777 1.00 97.94 135 LEU A C 1
ATOM 1078 O O . LEU A 1 135 ? 7.221 -4.854 9.839 1.00 97.94 135 LEU A O 1
ATOM 1082 N N . THR A 1 136 ? 5.656 -3.878 8.551 1.00 98.38 136 THR A N 1
ATOM 1083 C CA . THR A 1 136 ? 4.594 -3.886 9.562 1.00 98.38 136 THR A CA 1
ATOM 1084 C C . THR A 1 136 ? 3.396 -4.702 9.104 1.00 98.38 136 THR A C 1
ATOM 1086 O O . THR A 1 136 ? 2.983 -4.629 7.949 1.00 98.38 136 THR A O 1
ATOM 1089 N N . ALA A 1 137 ? 2.801 -5.438 10.039 1.00 98.19 137 ALA A N 1
ATOM 1090 C CA . ALA A 1 137 ? 1.535 -6.128 9.864 1.00 98.19 137 ALA A CA 1
ATOM 1091 C C . ALA A 1 137 ? 0.583 -5.823 11.027 1.00 98.19 137 ALA A C 1
ATOM 1093 O O . ALA A 1 137 ? 0.998 -5.655 12.176 1.00 98.19 137 ALA A O 1
ATOM 1094 N N . LEU A 1 138 ? -0.715 -5.795 10.724 1.00 98.50 138 LEU A N 1
ATOM 1095 C CA . LEU A 1 138 ? -1.783 -5.672 11.712 1.00 98.50 138 LEU A CA 1
ATOM 1096 C C . LEU A 1 138 ? -2.581 -6.971 11.770 1.00 98.50 138 LEU A C 1
ATOM 1098 O O . LEU A 1 138 ? -3.040 -7.473 10.744 1.00 98.50 138 LEU A O 1
ATOM 1102 N N . ARG A 1 139 ? -2.817 -7.479 12.980 1.00 98.44 139 ARG A N 1
ATOM 1103 C CA . ARG A 1 139 ? -3.806 -8.530 13.227 1.00 98.44 139 ARG A CA 1
ATOM 1104 C C . ARG A 1 139 ? -5.087 -7.890 13.736 1.00 98.44 139 ARG A C 1
ATOM 1106 O O . ARG A 1 139 ? -5.098 -7.267 14.799 1.00 98.44 139 ARG A O 1
ATOM 1113 N N . LEU A 1 140 ? -6.170 -8.072 12.989 1.00 98.12 140 LEU A N 1
ATOM 1114 C CA . LEU A 1 140 ? -7.483 -7.494 13.272 1.00 98.12 140 LEU A CA 1
ATOM 1115 C C . LEU A 1 140 ? -8.511 -8.601 13.523 1.00 98.12 140 LEU A C 1
ATOM 1117 O O . LEU A 1 140 ? -8.428 -9.685 12.945 1.00 98.12 140 LEU A O 1
ATOM 1121 N N . SER A 1 141 ? -9.509 -8.326 14.362 1.00 98.19 141 SER A N 1
ATOM 1122 C CA . SER A 1 141 ? -10.729 -9.137 14.395 1.00 98.19 141 SER A CA 1
ATOM 1123 C C . SER A 1 141 ? -11.561 -8.894 13.132 1.00 98.19 141 SER A C 1
ATOM 1125 O O . SER A 1 141 ? -11.407 -7.876 12.461 1.00 98.19 141 SER A O 1
ATOM 1127 N N . ALA A 1 142 ? -12.537 -9.763 12.853 1.00 96.62 142 ALA A N 1
ATOM 1128 C CA . ALA A 1 142 ? -13.475 -9.553 11.744 1.00 96.62 142 ALA A CA 1
ATOM 1129 C C . ALA A 1 142 ? -14.257 -8.224 11.838 1.00 96.62 142 ALA A C 1
ATOM 1131 O O . ALA A 1 142 ? -14.701 -7.709 10.814 1.00 96.62 142 ALA A O 1
ATOM 1132 N N . SER A 1 143 ? -14.398 -7.665 13.046 1.00 97.31 143 SER A N 1
ATOM 1133 C CA . SER A 1 143 ? -15.062 -6.385 13.313 1.00 97.31 143 SER A CA 1
ATOM 1134 C C . SER A 1 143 ? -14.129 -5.170 13.215 1.00 97.31 143 SER A C 1
ATOM 1136 O O . SER A 1 143 ? -14.533 -4.079 13.600 1.00 97.31 143 SER A O 1
ATOM 1138 N N . GLY A 1 144 ? -12.876 -5.343 12.781 1.00 96.06 144 GLY A N 1
ATOM 1139 C CA . GLY A 1 144 ? -11.897 -4.256 12.664 1.00 96.06 144 GLY A CA 1
ATOM 1140 C C . GLY A 1 144 ? -11.190 -3.876 13.967 1.00 96.06 144 GLY A C 1
ATOM 1141 O O . GLY A 1 144 ? -10.433 -2.911 13.985 1.00 96.06 144 GLY A O 1
ATOM 1142 N N . LYS A 1 145 ? -11.381 -4.624 15.062 1.00 97.50 145 LYS A N 1
ATOM 1143 C CA . LYS A 1 145 ? -10.668 -4.348 16.317 1.00 97.50 145 LYS A CA 1
ATOM 1144 C C . LYS A 1 145 ? -9.207 -4.776 16.186 1.00 97.50 145 LYS A C 1
ATOM 1146 O O . LYS A 1 145 ? -8.942 -5.930 15.850 1.00 97.50 145 LYS A O 1
ATOM 1151 N N . LEU A 1 146 ? -8.279 -3.884 16.532 1.00 98.25 146 LEU A N 1
ATOM 1152 C CA . LEU A 1 146 ? -6.857 -4.208 16.642 1.00 98.25 146 LEU A CA 1
ATOM 1153 C C . LEU A 1 146 ? -6.602 -5.250 17.735 1.00 98.25 146 LEU A C 1
ATOM 1155 O O . LEU A 1 146 ? -7.002 -5.071 18.886 1.00 98.25 146 LEU A O 1
ATOM 1159 N N . ILE A 1 147 ? -5.946 -6.344 17.347 1.00 98.56 147 ILE A N 1
ATOM 1160 C CA . ILE A 1 147 ? -5.507 -7.422 18.237 1.00 98.56 147 ILE A CA 1
ATOM 1161 C C . ILE A 1 147 ? -4.001 -7.315 18.478 1.00 98.56 147 ILE A C 1
ATOM 1163 O O . ILE A 1 147 ? -3.557 -7.468 19.611 1.00 98.56 147 ILE A O 1
ATOM 1167 N N . GLU A 1 148 ? -3.213 -7.091 17.425 1.00 98.50 148 GLU A N 1
ATOM 1168 C CA . GLU A 1 148 ? -1.751 -7.071 17.508 1.00 98.50 148 GLU A CA 1
ATOM 1169 C C . GLU A 1 148 ? -1.142 -6.238 16.378 1.00 98.50 148 GLU A C 1
ATOM 1171 O O . GLU A 1 148 ? -1.665 -6.222 15.262 1.00 98.50 148 GLU A O 1
ATOM 1176 N N . ILE A 1 149 ? -0.023 -5.582 16.680 1.00 98.44 149 ILE A N 1
ATOM 1177 C CA . ILE A 1 149 ? 0.866 -4.960 15.699 1.00 98.44 149 ILE A CA 1
ATOM 1178 C C . ILE A 1 149 ? 2.158 -5.770 15.704 1.00 98.44 149 ILE A C 1
ATOM 1180 O O . ILE A 1 149 ? 2.792 -5.901 16.749 1.00 98.44 149 ILE A O 1
ATOM 1184 N N . VAL A 1 150 ? 2.546 -6.287 14.542 1.00 98.25 150 VAL A N 1
ATOM 1185 C CA . VAL A 1 150 ? 3.829 -6.964 14.342 1.00 98.25 150 VAL A CA 1
ATOM 1186 C C . VAL A 1 150 ? 4.714 -6.046 13.513 1.00 98.25 150 VAL A C 1
ATOM 1188 O O . VAL A 1 150 ? 4.293 -5.577 12.458 1.00 98.25 150 VAL A O 1
ATOM 1191 N N . HIS A 1 151 ? 5.931 -5.792 13.984 1.00 97.62 151 HIS A N 1
ATOM 1192 C CA . HIS A 1 151 ? 6.928 -5.005 13.266 1.00 97.62 151 HIS A CA 1
ATOM 1193 C C . HIS A 1 151 ? 8.257 -5.753 13.242 1.00 97.62 151 HIS A C 1
ATOM 1195 O O . HIS A 1 151 ? 8.708 -6.250 14.275 1.00 97.62 151 HIS A O 1
ATOM 1201 N N . ILE A 1 152 ? 8.871 -5.825 12.066 1.00 97.31 152 ILE A N 1
ATOM 1202 C CA . ILE A 1 152 ? 10.178 -6.443 11.850 1.00 97.31 152 ILE A CA 1
ATOM 1203 C C . ILE A 1 152 ? 11.068 -5.402 11.176 1.00 97.31 152 ILE A C 1
ATOM 1205 O O . ILE A 1 152 ? 10.701 -4.863 10.133 1.00 97.31 152 ILE A O 1
ATOM 1209 N N . GLU A 1 153 ? 12.220 -5.105 11.777 1.00 96.75 153 GLU A N 1
ATOM 1210 C CA . GLU A 1 153 ? 13.187 -4.172 11.192 1.00 96.75 153 GLU A CA 1
ATOM 1211 C C . GLU A 1 153 ? 13.706 -4.703 9.850 1.00 96.75 153 GLU A C 1
ATOM 1213 O O . GLU A 1 153 ? 13.869 -5.911 9.674 1.00 96.75 153 GLU A O 1
ATOM 1218 N N . THR A 1 154 ? 13.965 -3.799 8.902 1.00 96.50 154 THR A N 1
ATOM 1219 C CA . THR A 1 154 ? 14.504 -4.184 7.593 1.00 96.50 154 THR A CA 1
ATOM 1220 C C . THR A 1 154 ? 15.884 -4.810 7.765 1.00 96.50 154 THR A C 1
ATOM 1222 O O . THR A 1 154 ? 16.762 -4.231 8.414 1.00 96.50 154 THR A O 1
ATOM 1225 N N . ASP A 1 155 ? 16.099 -5.966 7.141 1.00 95.25 155 ASP A N 1
ATOM 1226 C CA . ASP A 1 155 ? 17.412 -6.594 7.113 1.00 95.25 155 ASP A CA 1
ATOM 1227 C C . ASP A 1 155 ? 18.361 -5.766 6.237 1.00 95.25 155 ASP A C 1
ATOM 1229 O O . ASP A 1 155 ? 18.011 -5.335 5.141 1.00 95.25 155 ASP A O 1
ATOM 1233 N N . GLN A 1 156 ? 19.592 -5.542 6.695 1.00 92.69 156 GLN A N 1
ATOM 1234 C CA . GLN A 1 156 ? 20.564 -4.742 5.941 1.00 92.69 156 GLN A CA 1
ATOM 1235 C C . GLN A 1 156 ? 20.910 -5.349 4.575 1.00 92.69 156 GLN A C 1
ATOM 1237 O O . GLN A 1 156 ? 21.362 -4.627 3.689 1.00 92.69 156 GLN A O 1
ATOM 1242 N N . ARG A 1 157 ? 20.696 -6.656 4.388 1.00 92.25 157 ARG A N 1
ATOM 1243 C CA . ARG A 1 157 ? 20.860 -7.333 3.096 1.00 92.25 157 ARG A CA 1
ATOM 1244 C C . ARG A 1 157 ? 19.789 -6.925 2.083 1.00 92.25 157 ARG A C 1
ATOM 1246 O O . ARG A 1 157 ? 20.086 -6.917 0.898 1.00 92.25 157 ARG A O 1
ATOM 1253 N N . ASP A 1 158 ? 18.601 -6.522 2.537 1.00 88.19 158 ASP A N 1
ATOM 1254 C CA . ASP A 1 158 ? 17.497 -6.093 1.665 1.00 88.19 158 ASP A CA 1
ATOM 1255 C C . ASP A 1 158 ? 17.705 -4.676 1.099 1.00 88.19 158 ASP A C 1
ATOM 1257 O O . ASP A 1 158 ? 16.988 -4.249 0.197 1.00 88.19 158 ASP A O 1
ATOM 1261 N N . LEU A 1 159 ? 18.684 -3.931 1.629 1.00 88.06 159 LEU A N 1
ATOM 1262 C CA . LEU A 1 159 ? 19.047 -2.585 1.170 1.00 88.06 159 LEU A CA 1
ATOM 1263 C C . LEU A 1 159 ? 20.233 -2.582 0.196 1.00 88.06 159 LEU A C 1
ATOM 1265 O O . LEU A 1 159 ? 20.574 -1.534 -0.352 1.00 88.06 159 LEU A O 1
ATOM 1269 N N . GLN A 1 160 ? 20.892 -3.728 0.018 1.00 71.44 160 GLN A N 1
ATOM 1270 C CA . GLN A 1 160 ? 22.027 -3.872 -0.886 1.00 71.44 160 GLN A CA 1
ATOM 1271 C C . GLN A 1 160 ? 21.489 -4.229 -2.271 1.00 71.44 160 GLN A C 1
ATOM 1273 O O . GLN A 1 160 ? 21.126 -5.374 -2.530 1.00 71.44 160 GLN A O 1
ATOM 1278 N N . LEU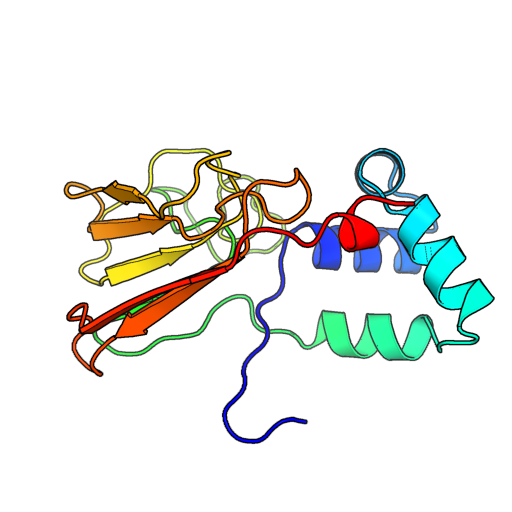 A 1 161 ? 21.380 -3.200 -3.111 1.00 60.59 161 LEU A N 1
ATOM 1279 C CA . LEU A 1 161 ? 20.992 -3.281 -4.519 1.00 60.59 161 LEU A CA 1
ATOM 1280 C C . LEU A 1 161 ? 22.170 -3.680 -5.410 1.00 60.59 161 LEU A C 1
ATOM 1282 O O . LEU A 1 161 ? 23.304 -3.224 -5.131 1.00 60.59 161 LEU A O 1
#